Protein AF-A0A0V0QUF0-F1 (afdb_monomer)

Secondary structure (DSSP, 8-state):
--EEEEEETTEEEEEEGGGS-HHHHHHHHHHHHTHHHHHHHHHHHHHHHHHHHHHHSHHHHTS-HHHHHHHHHHHHHHHHHHHHHHHHHHHHHHHHHHTTT-EEBSSTTT---GGGS--EEEGGGTTEEES--TT-SSPPPPSEE---

Radius of gyration: 23.53 Å; Cα contacts (8 Å, |Δi|>4): 176; chains: 1; bounding box: 62×28×58 Å

Structure (mmCIF, N/CA/C/O backbone):
data_AF-A0A0V0QUF0-F1
#
_entry.id   AF-A0A0V0QUF0-F1
#
loop_
_atom_site.group_PDB
_atom_site.id
_atom_site.type_symbol
_atom_site.label_atom_id
_atom_site.label_alt_id
_atom_site.label_comp_id
_atom_site.label_asym_id
_atom_site.label_entity_id
_atom_site.label_seq_id
_atom_site.pdbx_PDB_ins_code
_atom_site.Cartn_x
_atom_site.Cartn_y
_atom_site.Cartn_z
_atom_site.occupancy
_atom_site.B_iso_or_equiv
_atom_site.auth_seq_id
_atom_site.auth_comp_id
_atom_site.auth_asym_id
_atom_site.auth_atom_id
_atom_site.pdbx_PDB_model_num
ATOM 1 N N . MET A 1 1 ? 10.697 2.562 -0.321 1.00 80.19 1 MET A N 1
ATOM 2 C CA . MET A 1 1 ? 10.086 2.209 -1.617 1.00 80.19 1 MET A CA 1
ATOM 3 C C . MET A 1 1 ? 9.048 1.126 -1.376 1.00 80.19 1 MET A C 1
ATOM 5 O O . MET A 1 1 ? 9.147 0.443 -0.358 1.00 80.19 1 MET A O 1
ATOM 9 N N . SER A 1 2 ? 8.021 1.034 -2.216 1.00 88.94 2 SER A N 1
ATOM 10 C CA . SER A 1 2 ?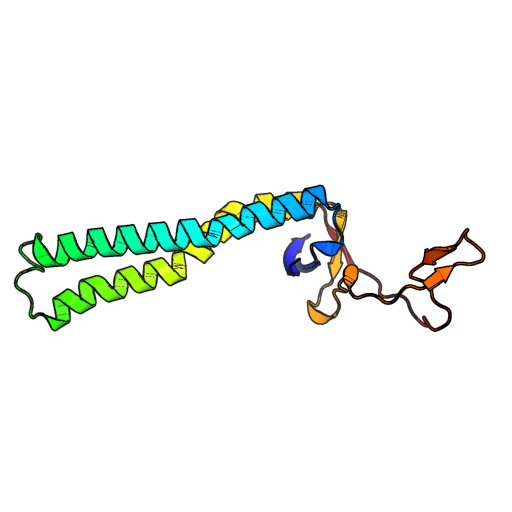 6.906 0.106 -2.005 1.00 88.94 2 SER A CA 1
ATOM 11 C C . SER A 1 2 ? 6.343 -0.441 -3.310 1.00 88.94 2 SER A C 1
ATOM 13 O O . SER A 1 2 ? 6.415 0.204 -4.356 1.00 88.94 2 SER A O 1
ATOM 15 N N . TYR A 1 3 ? 5.742 -1.627 -3.215 1.00 93.88 3 TYR A N 1
ATOM 16 C CA . TYR A 1 3 ? 4.918 -2.210 -4.269 1.00 93.88 3 TYR A CA 1
ATOM 17 C C . TYR A 1 3 ? 3.528 -1.580 -4.264 1.00 93.88 3 TYR A C 1
ATOM 19 O O . TYR A 1 3 ? 2.957 -1.336 -3.198 1.00 93.88 3 TYR A O 1
ATOM 27 N N . HIS A 1 4 ? 2.973 -1.386 -5.453 1.00 94.62 4 HIS A N 1
ATOM 28 C CA . HIS A 1 4 ? 1.647 -0.824 -5.661 1.00 94.62 4 HIS A CA 1
ATOM 29 C C . HIS A 1 4 ? 0.842 -1.736 -6.578 1.00 94.62 4 HIS A C 1
ATOM 31 O O . HIS A 1 4 ? 1.341 -2.178 -7.611 1.00 94.62 4 HIS A O 1
ATOM 37 N N . GLN A 1 5 ? -0.396 -2.011 -6.178 1.00 94.75 5 GLN A N 1
ATOM 38 C CA . GL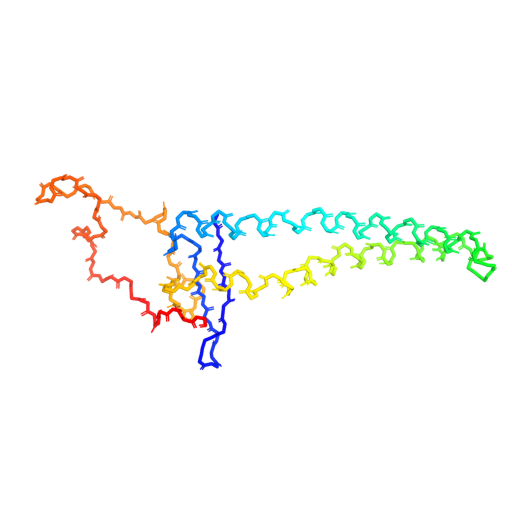N A 1 5 ? -1.388 -2.670 -7.014 1.00 94.75 5 GLN A CA 1
ATOM 39 C C . GLN A 1 5 ? -2.212 -1.583 -7.702 1.00 94.75 5 GLN A C 1
ATOM 41 O O . GLN A 1 5 ? -2.758 -0.715 -7.022 1.00 94.75 5 GLN A O 1
ATOM 46 N N . VAL A 1 6 ? -2.309 -1.631 -9.026 1.00 93.75 6 VAL A N 1
ATOM 47 C CA . VAL A 1 6 ? -3.068 -0.661 -9.823 1.00 93.75 6 VAL A CA 1
ATOM 48 C C . VAL A 1 6 ? -4.030 -1.381 -10.758 1.00 93.75 6 VAL A C 1
ATOM 50 O O . VAL A 1 6 ? -3.774 -2.506 -11.181 1.00 93.75 6 VAL A O 1
ATOM 53 N N . THR A 1 7 ? -5.141 -0.732 -11.096 1.00 92.50 7 THR A N 1
ATOM 54 C CA . THR A 1 7 ? -6.067 -1.231 -12.118 1.00 92.50 7 THR A CA 1
ATOM 55 C C . THR A 1 7 ? -5.863 -0.426 -13.391 1.00 92.50 7 THR A C 1
ATOM 57 O O . THR A 1 7 ? -5.988 0.796 -13.378 1.00 92.50 7 THR A O 1
ATOM 60 N N . PHE A 1 8 ? -5.553 -1.108 -14.488 1.00 91.88 8 PHE A N 1
ATOM 61 C CA . PHE A 1 8 ? -5.316 -0.510 -15.797 1.00 91.88 8 PHE A CA 1
ATOM 62 C C . PHE A 1 8 ? -6.027 -1.341 -16.868 1.00 91.88 8 PHE A C 1
ATOM 64 O O . PHE A 1 8 ? -5.913 -2.566 -16.884 1.00 91.88 8 PHE A O 1
ATOM 71 N N . ASN A 1 9 ? -6.806 -0.694 -17.739 1.00 90.69 9 ASN A N 1
ATOM 72 C CA . ASN A 1 9 ? -7.604 -1.357 -18.783 1.00 90.69 9 ASN A CA 1
ATOM 73 C C . ASN A 1 9 ? -8.457 -2.540 -18.273 1.00 90.69 9 ASN A C 1
ATOM 75 O O . ASN A 1 9 ? -8.536 -3.587 -18.910 1.00 90.69 9 ASN A O 1
ATOM 79 N N . GLY A 1 10 ? -9.069 -2.395 -17.093 1.00 90.75 10 GLY A N 1
ATOM 80 C CA . GLY A 1 10 ? -9.930 -3.426 -16.496 1.00 90.75 10 GLY A CA 1
ATOM 81 C C . GLY A 1 10 ? -9.195 -4.636 -15.906 1.00 90.75 10 GLY A C 1
ATOM 82 O O . GLY A 1 10 ? -9.849 -5.546 -15.403 1.00 90.75 10 GLY A O 1
ATOM 83 N N . LYS A 1 11 ? -7.857 -4.648 -15.920 1.00 93.69 11 LYS A N 1
ATOM 84 C CA . LYS A 1 11 ? -7.023 -5.672 -15.281 1.00 93.69 11 LYS A CA 1
ATOM 85 C C . LYS A 1 11 ? -6.231 -5.089 -14.115 1.00 93.69 11 LYS A C 1
ATOM 87 O O . LYS A 1 11 ? -5.914 -3.901 -14.091 1.00 93.69 11 LYS A O 1
ATOM 92 N N . THR A 1 12 ? -5.895 -5.937 -13.153 1.00 94.94 12 THR A N 1
ATOM 93 C CA . THR A 1 12 ? -5.015 -5.583 -12.039 1.00 94.94 12 THR A CA 1
ATOM 94 C C . THR A 1 12 ? -3.566 -5.879 -12.401 1.00 94.94 12 THR A C 1
ATOM 96 O O . THR A 1 12 ? -3.255 -6.982 -12.835 1.00 94.94 12 THR A O 1
ATOM 99 N N . TYR A 1 13 ? -2.694 -4.906 -12.164 1.00 96.56 13 TYR A N 1
ATOM 100 C CA . TYR A 1 13 ? -1.253 -5.004 -12.346 1.00 96.56 13 TYR A CA 1
ATOM 101 C C . TYR A 1 13 ? -0.518 -4.571 -11.079 1.00 96.56 13 TYR A C 1
ATOM 103 O O . TYR A 1 13 ? -1.085 -3.964 -10.166 1.00 96.56 13 TYR A O 1
ATOM 111 N N . TRP A 1 14 ? 0.777 -4.849 -11.059 1.00 96.88 14 TRP A N 1
ATOM 112 C CA . TRP A 1 14 ? 1.703 -4.482 -10.009 1.00 96.88 14 TRP A CA 1
ATOM 113 C C . TRP A 1 14 ? 2.833 -3.626 -10.562 1.00 96.88 14 TRP A C 1
ATOM 115 O O . TRP A 1 14 ? 3.313 -3.836 -11.674 1.00 96.88 14 TRP A O 1
ATOM 125 N N . THR A 1 15 ? 3.282 -2.670 -9.758 1.00 96.69 15 THR A N 1
ATOM 126 C CA . THR A 1 15 ? 4.465 -1.854 -10.035 1.00 96.69 15 THR A CA 1
ATOM 127 C C . THR A 1 15 ? 5.223 -1.552 -8.745 1.00 96.69 15 THR A C 1
ATOM 129 O O . THR A 1 15 ? 4.744 -1.845 -7.644 1.00 96.69 15 THR A O 1
ATOM 132 N N . HIS A 1 16 ? 6.413 -0.972 -8.865 1.00 96.06 16 HIS A N 1
ATOM 133 C CA . HIS A 1 16 ? 7.234 -0.563 -7.733 1.00 96.06 16 HIS A CA 1
ATOM 134 C C . HIS A 1 16 ? 7.587 0.920 -7.831 1.00 96.06 16 HIS A C 1
ATOM 136 O O . HIS A 1 16 ? 7.919 1.427 -8.902 1.00 96.06 16 HIS A O 1
ATOM 142 N N . SER A 1 17 ? 7.569 1.622 -6.694 1.00 94.88 17 SER A N 1
ATOM 143 C CA . SER A 1 17 ? 7.854 3.061 -6.657 1.00 94.88 17 SER A CA 1
ATOM 144 C C . SER A 1 17 ? 9.257 3.411 -7.170 1.00 94.88 17 SER A C 1
ATOM 146 O O . SER A 1 17 ? 9.503 4.556 -7.517 1.00 94.88 17 SER A O 1
ATOM 148 N N . SER A 1 18 ? 10.194 2.458 -7.229 1.00 94.31 18 SER A N 1
ATOM 149 C CA . SER A 1 18 ? 11.550 2.710 -7.741 1.00 94.31 18 SER A CA 1
ATOM 150 C C . SER A 1 18 ? 11.593 3.116 -9.218 1.00 94.31 18 SER A C 1
ATOM 152 O O . SER A 1 18 ? 12.604 3.648 -9.660 1.00 94.31 18 SER A O 1
ATOM 154 N N . PHE A 1 19 ? 10.535 2.849 -9.992 1.00 94.44 19 PHE A N 1
ATOM 155 C CA . PHE A 1 19 ? 10.499 3.161 -11.424 1.00 94.44 19 PHE A CA 1
ATOM 156 C C . PHE A 1 19 ? 10.053 4.586 -11.756 1.00 94.44 19 PHE A C 1
ATOM 158 O O . PHE A 1 19 ? 10.058 4.966 -12.924 1.00 94.44 19 PHE A O 1
ATOM 165 N N . VAL A 1 20 ? 9.675 5.383 -10.757 1.00 94.69 20 VAL A N 1
ATOM 166 C CA . VAL A 1 20 ? 9.355 6.801 -10.954 1.00 94.69 20 VAL A CA 1
ATOM 167 C C . VAL A 1 20 ? 10.462 7.691 -10.407 1.00 94.69 20 VAL A C 1
ATOM 169 O O . VAL A 1 20 ? 11.266 7.265 -9.580 1.00 94.69 20 VAL A O 1
ATOM 172 N N . ALA A 1 21 ? 10.517 8.941 -10.865 1.00 94.06 21 ALA A N 1
ATOM 173 C CA . ALA A 1 21 ? 11.519 9.906 -10.418 1.00 94.06 21 ALA A CA 1
ATOM 174 C C . ALA A 1 21 ? 11.483 10.122 -8.891 1.00 94.06 21 ALA A C 1
ATOM 176 O O . ALA A 1 21 ? 10.423 10.047 -8.267 1.00 94.06 21 ALA A O 1
ATOM 177 N N . ASN A 1 22 ? 12.633 10.456 -8.297 1.00 92.81 22 ASN A N 1
ATOM 178 C CA . ASN A 1 22 ? 12.793 10.624 -6.844 1.00 92.81 22 ASN A CA 1
ATOM 179 C C . ASN A 1 22 ? 11.793 11.616 -6.217 1.00 92.81 22 ASN A C 1
ATOM 181 O O . ASN A 1 22 ? 11.362 11.427 -5.078 1.00 92.81 22 ASN A O 1
ATOM 185 N N . GLU A 1 23 ? 11.386 12.649 -6.955 1.00 93.69 23 GLU A N 1
ATOM 186 C CA . GLU A 1 23 ? 10.369 13.615 -6.521 1.00 93.69 23 GLU A CA 1
ATOM 187 C C . GLU A 1 23 ? 9.002 12.942 -6.321 1.00 93.69 23 GLU A C 1
ATOM 189 O O . GLU A 1 23 ? 8.414 13.031 -5.240 1.00 93.69 23 GLU A O 1
ATOM 194 N N . LYS A 1 24 ? 8.548 12.168 -7.317 1.00 94.94 24 LYS A N 1
ATOM 195 C CA . LYS A 1 24 ? 7.311 11.375 -7.252 1.00 94.94 24 LYS A CA 1
ATOM 196 C C . LYS A 1 24 ? 7.389 10.315 -6.148 1.00 94.94 24 LYS A C 1
ATOM 198 O O . LYS A 1 24 ? 6.435 10.124 -5.397 1.00 94.94 24 LYS A O 1
ATOM 203 N N . GLN A 1 25 ? 8.551 9.677 -5.973 1.00 93.44 25 GLN A N 1
ATOM 204 C CA . GLN A 1 25 ? 8.774 8.741 -4.863 1.00 93.44 25 GLN A CA 1
ATOM 205 C C . GLN A 1 25 ? 8.624 9.417 -3.499 1.00 93.44 25 GLN A C 1
ATOM 207 O O . GLN A 1 25 ? 8.031 8.846 -2.583 1.00 93.44 25 GLN A O 1
ATOM 212 N N . THR A 1 26 ? 9.157 10.630 -3.355 1.00 94.00 26 THR A N 1
ATOM 213 C CA . THR A 1 26 ? 9.063 11.405 -2.116 1.00 94.00 26 THR A CA 1
ATOM 214 C C . THR A 1 26 ? 7.613 11.780 -1.825 1.00 94.00 26 THR A C 1
ATOM 216 O O . THR A 1 26 ? 7.171 11.627 -0.687 1.00 94.00 26 THR A O 1
ATOM 219 N N . ALA A 1 27 ? 6.848 12.177 -2.846 1.00 94.38 27 ALA A N 1
ATOM 220 C CA . ALA A 1 27 ? 5.418 12.453 -2.722 1.00 94.38 27 ALA A CA 1
ATOM 221 C C . ALA A 1 27 ? 4.627 11.213 -2.260 1.00 94.38 27 ALA A C 1
ATOM 223 O O . ALA A 1 27 ? 3.889 11.283 -1.276 1.00 94.38 27 ALA A O 1
ATOM 224 N N . ILE A 1 28 ? 4.855 10.046 -2.880 1.00 94.12 28 ILE A N 1
ATOM 225 C CA . ILE A 1 28 ? 4.237 8.774 -2.459 1.00 94.12 28 ILE A CA 1
ATOM 226 C C . ILE A 1 28 ? 4.575 8.463 -0.993 1.00 94.12 28 ILE A C 1
ATOM 228 O O . ILE A 1 28 ? 3.696 8.113 -0.203 1.00 94.12 28 ILE A O 1
ATOM 232 N N . GLN A 1 29 ? 5.840 8.627 -0.595 1.00 93.88 29 GLN A N 1
ATOM 233 C CA . GLN A 1 29 ? 6.263 8.390 0.786 1.00 93.88 29 GLN A CA 1
ATOM 234 C C . GLN A 1 29 ? 5.619 9.365 1.778 1.00 93.88 29 GLN A C 1
ATOM 236 O O . GLN A 1 29 ? 5.309 8.970 2.902 1.00 93.88 29 GLN A O 1
ATOM 241 N N . GLN A 1 30 ? 5.424 10.631 1.402 1.00 93.88 30 GLN A N 1
ATOM 242 C CA . GLN A 1 30 ? 4.746 11.620 2.244 1.00 93.88 30 GLN A CA 1
ATOM 243 C C . GLN A 1 30 ? 3.279 11.246 2.475 1.00 93.88 30 GLN A C 1
ATOM 245 O O . GLN A 1 30 ? 2.836 11.250 3.624 1.00 93.88 30 GLN A O 1
ATOM 250 N N . LEU A 1 31 ? 2.565 10.831 1.425 1.00 93.88 31 LEU A N 1
ATOM 251 C CA . LEU A 1 31 ? 1.189 10.339 1.535 1.00 93.88 31 LEU A CA 1
ATOM 252 C C . LEU A 1 31 ? 1.112 9.123 2.471 1.00 93.88 31 LEU A C 1
ATOM 254 O O . LEU A 1 31 ? 0.328 9.098 3.416 1.00 93.88 31 LEU A O 1
ATOM 258 N N . GLN A 1 32 ? 2.004 8.144 2.301 1.00 92.44 32 GLN A N 1
ATOM 259 C CA . GLN A 1 32 ? 2.047 6.952 3.157 1.00 92.44 32 GLN A CA 1
ATOM 260 C C . GLN A 1 32 ? 2.398 7.263 4.622 1.00 92.44 32 GLN A C 1
ATOM 262 O O . GLN A 1 32 ? 1.902 6.602 5.539 1.00 92.44 32 GLN A O 1
ATOM 267 N N . LYS A 1 33 ? 3.226 8.284 4.884 1.00 94.12 33 LYS A N 1
ATOM 268 C CA . LYS A 1 33 ? 3.540 8.728 6.254 1.00 94.12 33 LYS A CA 1
ATOM 269 C C . LYS A 1 33 ? 2.311 9.278 6.985 1.00 94.12 33 LYS A C 1
ATOM 271 O O . LYS A 1 33 ? 2.280 9.195 8.213 1.00 94.12 33 LYS A O 1
ATOM 276 N N . GLY A 1 34 ? 1.294 9.761 6.265 1.00 92.19 34 GLY A N 1
ATOM 277 C CA . GLY A 1 34 ? 0.029 10.246 6.827 1.00 92.19 34 GLY A CA 1
ATOM 278 C C . GLY A 1 34 ? -0.854 9.161 7.461 1.00 92.19 34 GLY A C 1
ATOM 279 O O . GLY A 1 34 ? -1.691 9.471 8.308 1.00 92.19 34 GLY A O 1
ATOM 280 N N . VAL A 1 35 ? -0.612 7.879 7.162 1.00 93.25 35 VAL A N 1
ATOM 281 C CA . VAL A 1 35 ? -1.391 6.754 7.711 1.00 93.25 35 VAL A CA 1
ATOM 282 C C . VAL A 1 35 ? -1.311 6.694 9.240 1.00 93.25 35 VAL A C 1
ATOM 284 O O . VAL A 1 35 ? -2.330 6.594 9.920 1.00 93.25 35 VAL A O 1
ATOM 287 N N . LYS A 1 36 ? -0.097 6.765 9.803 1.00 94.56 36 LYS A N 1
ATOM 288 C CA . LYS A 1 36 ? 0.133 6.648 11.255 1.00 94.56 36 LYS A CA 1
ATOM 289 C C . LYS A 1 36 ? -0.538 7.757 12.079 1.00 94.56 36 LYS A C 1
ATOM 291 O O . LYS A 1 36 ? -1.209 7.413 13.053 1.00 94.56 36 LYS A O 1
ATOM 296 N N . PRO A 1 37 ? -0.378 9.058 11.762 1.00 95.94 37 PRO A N 1
ATOM 297 C CA . PRO A 1 37 ? -1.034 10.110 12.531 1.00 95.94 37 PRO A CA 1
ATOM 298 C C . PRO A 1 37 ? -2.560 10.022 12.435 1.00 95.94 37 PRO A C 1
ATOM 300 O O . PRO A 1 37 ? -3.219 10.165 13.462 1.00 95.94 37 PRO A O 1
ATOM 303 N N . VAL A 1 38 ? -3.125 9.698 11.265 1.00 94.50 38 VAL A N 1
ATOM 304 C CA . VAL A 1 38 ? -4.577 9.492 11.114 1.00 94.50 38 VAL A CA 1
ATOM 305 C C . VAL A 1 38 ? -5.053 8.301 11.942 1.00 94.50 38 VAL A C 1
ATOM 307 O O . VAL A 1 38 ? -6.027 8.425 12.683 1.00 94.50 38 VAL A O 1
ATOM 310 N N . GLN A 1 39 ? -4.340 7.173 11.895 1.00 96.31 39 GLN A N 1
ATOM 311 C CA . GLN A 1 39 ? -4.665 5.991 12.692 1.00 96.31 39 GLN A CA 1
ATOM 312 C C . GLN A 1 39 ? -4.638 6.289 14.194 1.00 96.31 39 GLN A C 1
ATOM 314 O O . GLN A 1 39 ? -5.573 5.941 14.920 1.00 96.31 39 GLN A O 1
ATOM 319 N N . ASN A 1 40 ? -3.581 6.946 14.672 1.00 96.19 40 ASN A N 1
ATOM 320 C CA . ASN A 1 40 ? -3.437 7.302 16.080 1.00 96.19 40 ASN A CA 1
ATOM 321 C C . ASN A 1 40 ? -4.503 8.316 16.515 1.00 96.19 40 ASN A C 1
ATOM 323 O O . ASN A 1 40 ? -5.112 8.133 17.567 1.00 96.19 40 ASN A O 1
ATOM 327 N N . GLY A 1 41 ? -4.776 9.335 15.695 1.00 97.19 41 GLY A N 1
ATOM 328 C CA . GLY A 1 41 ? -5.812 10.333 15.956 1.00 97.19 41 GLY A CA 1
ATOM 329 C C . GLY A 1 41 ? -7.211 9.717 16.014 1.00 97.19 41 GLY A C 1
ATOM 330 O O . GLY A 1 41 ? -7.930 9.921 16.990 1.00 97.19 41 GLY A O 1
ATOM 331 N N . ALA A 1 42 ? -7.579 8.892 15.029 1.00 96.50 42 ALA A N 1
ATOM 332 C CA . ALA A 1 42 ? -8.857 8.179 15.008 1.00 96.50 42 ALA A CA 1
ATOM 333 C C . ALA A 1 42 ? -9.014 7.236 16.213 1.00 96.50 42 ALA A C 1
ATOM 335 O O . ALA A 1 42 ? -10.070 7.209 16.849 1.00 96.50 42 ALA A O 1
ATOM 336 N N . THR A 1 43 ? -7.951 6.502 16.565 1.00 97.25 43 THR A N 1
ATOM 337 C CA . THR A 1 43 ? -7.933 5.623 17.745 1.00 97.25 43 THR A CA 1
ATOM 338 C C . THR A 1 43 ? -8.148 6.427 19.030 1.00 97.25 43 THR A C 1
ATOM 340 O O . THR A 1 43 ? -9.001 6.065 19.837 1.00 97.25 43 THR A O 1
ATOM 343 N N . ALA A 1 44 ? -7.426 7.538 19.213 1.00 97.81 44 ALA A N 1
ATOM 344 C CA . ALA A 1 44 ? -7.537 8.379 20.403 1.00 97.81 44 ALA A CA 1
ATOM 345 C C . ALA A 1 44 ? -8.925 9.024 20.530 1.00 97.81 44 ALA A C 1
ATOM 347 O O . ALA A 1 44 ? -9.531 8.967 21.598 1.00 97.81 44 ALA A O 1
ATOM 348 N N . MET A 1 45 ? -9.467 9.576 19.439 1.00 97.69 45 MET A N 1
ATOM 349 C CA . MET A 1 45 ? -10.813 10.159 19.436 1.00 97.69 45 MET A CA 1
ATOM 350 C C . MET A 1 45 ? -11.883 9.117 19.764 1.00 97.69 45 MET A C 1
ATOM 352 O O . MET A 1 45 ? -12.775 9.384 20.567 1.00 97.69 45 MET A O 1
ATOM 356 N N . THR A 1 46 ? -11.774 7.914 19.196 1.00 97.31 46 THR A N 1
ATOM 357 C CA . THR A 1 46 ? -12.724 6.826 19.461 1.00 97.31 46 THR A CA 1
ATOM 358 C C . THR A 1 46 ? -12.630 6.344 20.903 1.00 97.31 46 THR A C 1
ATOM 360 O O . THR A 1 46 ? -13.657 6.117 21.540 1.00 97.31 46 THR A O 1
ATOM 363 N N . LEU A 1 47 ? -11.419 6.247 21.455 1.00 97.75 47 LEU A N 1
ATOM 364 C CA . LEU A 1 47 ? -11.210 5.911 22.860 1.00 97.75 47 LEU A CA 1
ATOM 365 C C . LEU A 1 47 ? -11.853 6.954 23.785 1.00 97.75 47 LEU A C 1
ATOM 367 O O . LEU A 1 47 ? -12.619 6.598 24.675 1.00 97.75 47 LEU A O 1
ATOM 371 N N . ILE A 1 48 ? -11.596 8.243 23.552 1.00 97.38 48 ILE A N 1
ATOM 372 C CA . ILE A 1 48 ? -12.168 9.337 24.353 1.00 97.38 48 ILE A CA 1
ATOM 373 C C . ILE A 1 48 ? -13.698 9.346 24.243 1.00 97.38 48 ILE A C 1
ATOM 375 O O . ILE A 1 48 ? -14.393 9.396 25.260 1.00 97.38 48 ILE A O 1
ATOM 379 N N . GLY A 1 49 ? -14.233 9.256 23.024 1.00 97.38 49 GLY A N 1
ATOM 380 C CA . GLY A 1 49 ? -15.673 9.253 22.778 1.00 97.38 49 GLY A CA 1
ATOM 381 C C . GLY A 1 49 ? -16.370 8.046 23.404 1.00 97.38 49 GLY A C 1
ATOM 382 O O . GLY A 1 49 ? -17.396 8.191 24.066 1.00 97.38 49 GLY A O 1
ATOM 383 N N . SER A 1 50 ? -15.789 6.854 23.270 1.00 96.31 50 SER A N 1
ATOM 384 C CA . SER A 1 50 ? -16.349 5.637 23.860 1.00 96.31 50 SER A CA 1
ATOM 385 C C . SER A 1 50 ? -16.260 5.631 25.388 1.00 96.31 50 SER A C 1
ATOM 387 O O . SER A 1 50 ? -17.217 5.219 26.042 1.00 96.31 50 SER A O 1
ATOM 389 N N . LEU A 1 51 ? -15.189 6.172 25.981 1.00 96.31 51 LEU A N 1
ATOM 390 C CA . LEU A 1 51 ? -15.107 6.397 27.428 1.00 96.31 51 LEU A CA 1
ATOM 391 C C . LEU A 1 51 ? -16.182 7.375 27.903 1.00 96.31 51 LEU A C 1
ATOM 393 O O . LEU A 1 51 ? -16.820 7.126 28.927 1.00 96.31 51 LEU A O 1
ATOM 397 N N . PHE A 1 52 ? -16.420 8.463 27.169 1.00 95.38 52 PHE A N 1
ATOM 398 C CA . PHE A 1 52 ? -17.504 9.389 27.483 1.00 95.38 52 PHE A CA 1
ATOM 399 C C . PHE A 1 52 ? -18.855 8.666 27.463 1.00 95.38 52 PHE A C 1
ATOM 401 O O . PHE A 1 52 ? -19.595 8.736 28.443 1.00 95.38 52 PHE A O 1
ATOM 408 N N . VAL A 1 53 ? -19.146 7.893 26.412 1.00 94.94 53 VAL A N 1
ATOM 409 C CA . VAL A 1 53 ? -20.390 7.114 26.296 1.00 94.94 53 VAL A CA 1
ATOM 410 C C . VAL A 1 53 ? -20.534 6.113 27.442 1.00 94.94 53 VAL A C 1
ATOM 412 O O . VAL A 1 53 ? -21.554 6.112 28.131 1.00 94.94 53 VAL A O 1
ATOM 415 N N . ALA A 1 54 ? -19.497 5.322 27.719 1.00 93.31 54 ALA A N 1
ATOM 416 C CA . ALA A 1 54 ? -19.512 4.290 28.752 1.00 93.31 54 ALA A CA 1
ATOM 417 C C . ALA A 1 54 ? -19.677 4.834 30.183 1.00 93.31 54 ALA A C 1
ATOM 419 O O . ALA A 1 54 ? -19.985 4.065 31.096 1.00 93.31 54 ALA A O 1
ATOM 420 N N . ASN A 1 55 ? -19.461 6.136 30.402 1.00 92.50 55 ASN A N 1
ATOM 421 C CA . ASN A 1 55 ? -19.565 6.775 31.715 1.00 92.50 55 ASN A CA 1
ATOM 422 C C . ASN A 1 55 ? -20.739 7.757 31.841 1.00 92.50 55 ASN A C 1
ATOM 424 O O . ASN A 1 55 ? -21.300 7.886 32.927 1.00 92.50 55 ASN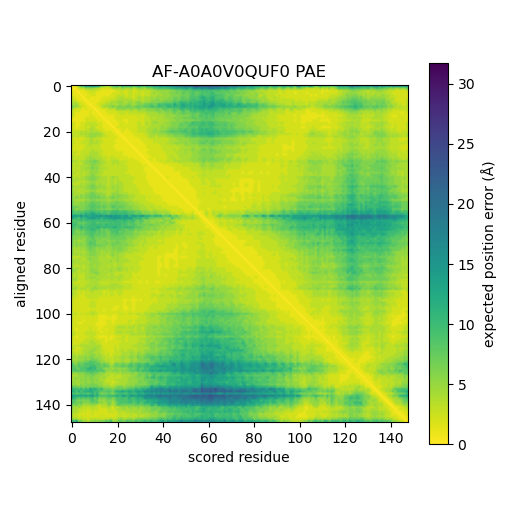 A O 1
ATOM 428 N N . LYS A 1 56 ? -21.106 8.467 30.770 1.00 92.88 56 LYS A N 1
ATOM 429 C CA . LYS A 1 56 ? -22.074 9.577 30.809 1.00 92.88 56 LYS A CA 1
ATOM 430 C C . LYS A 1 56 ? -23.435 9.226 30.219 1.00 92.88 56 LYS A C 1
ATOM 432 O O . LYS A 1 56 ? -24.423 9.844 30.602 1.00 92.88 56 LYS A O 1
ATOM 437 N N . VAL A 1 57 ? -23.522 8.234 29.332 1.00 91.25 57 VAL A N 1
ATOM 438 C CA . VAL A 1 57 ? -24.810 7.809 28.767 1.00 91.25 57 VAL A CA 1
ATOM 439 C C . VAL A 1 57 ? -25.497 6.879 29.757 1.00 91.25 57 VAL A C 1
ATOM 441 O O . VAL A 1 57 ? -25.011 5.782 30.020 1.00 91.25 57 VAL A O 1
ATOM 444 N N . GLY A 1 58 ? -26.643 7.314 30.292 1.00 87.06 58 GLY A N 1
ATOM 445 C CA . GLY A 1 58 ? -27.334 6.645 31.401 1.00 87.06 58 GLY A CA 1
ATOM 446 C C . GLY A 1 58 ? -27.694 5.175 31.162 1.00 87.06 58 GLY A C 1
ATOM 447 O O . GLY A 1 58 ? -27.791 4.414 32.119 1.00 87.06 58 GLY A O 1
ATOM 448 N N . LEU A 1 59 ? -27.859 4.758 29.905 1.00 90.94 59 LEU A N 1
ATOM 449 C CA . LEU A 1 59 ? -28.122 3.362 29.548 1.00 90.94 59 LEU A CA 1
ATOM 450 C C . LEU A 1 59 ? -26.860 2.489 29.639 1.00 90.94 59 LEU A C 1
ATOM 452 O O . LEU A 1 59 ? -26.923 1.367 30.129 1.00 90.94 59 LEU A O 1
ATOM 456 N N . VAL A 1 60 ? -25.708 3.013 29.212 1.00 89.25 60 VAL A N 1
ATOM 457 C CA . VAL A 1 60 ? -24.438 2.267 29.158 1.00 89.25 60 VAL A CA 1
ATOM 458 C C . VAL A 1 60 ? -23.708 2.319 30.501 1.00 89.25 60 VAL A C 1
ATOM 460 O O . VAL A 1 60 ? -23.119 1.326 30.923 1.00 89.25 60 VAL A O 1
ATOM 463 N N . SER A 1 61 ? -23.779 3.444 31.217 1.00 92.62 61 SER A N 1
ATOM 464 C CA . SER A 1 61 ? -23.094 3.629 32.503 1.00 92.62 61 SER A CA 1
ATOM 465 C C . SER A 1 61 ? -23.607 2.711 33.616 1.00 92.62 61 SER A C 1
ATOM 467 O O . SER A 1 61 ? -22.867 2.424 34.557 1.00 92.62 61 SER A O 1
ATOM 469 N N . ARG A 1 62 ? -24.845 2.213 33.489 1.00 94.69 62 ARG A N 1
ATOM 470 C CA . ARG A 1 62 ? -25.481 1.262 34.417 1.00 94.69 62 ARG A CA 1
ATOM 471 C C . ARG A 1 62 ? -25.130 -0.201 34.141 1.00 94.69 62 ARG A C 1
ATOM 473 O O . ARG A 1 62 ? -25.486 -1.063 34.938 1.00 94.69 62 ARG A O 1
ATOM 480 N N . LEU A 1 63 ? -24.462 -0.498 33.025 1.00 94.00 63 LEU A N 1
ATOM 481 C CA . LEU A 1 63 ? -24.068 -1.865 32.692 1.00 94.00 63 LEU A CA 1
ATOM 482 C C . LEU A 1 63 ? -22.898 -2.339 33.576 1.00 94.00 63 LEU A C 1
ATOM 484 O O . LEU A 1 63 ? -22.099 -1.518 34.041 1.00 94.00 63 LEU A O 1
ATOM 488 N N . PRO A 1 64 ? -22.733 -3.663 33.767 1.00 96.00 64 PRO A N 1
ATOM 489 C CA . PRO A 1 64 ? -21.562 -4.218 34.438 1.00 96.00 64 PRO A CA 1
ATOM 490 C C . PRO A 1 64 ? -20.256 -3.773 33.771 1.00 96.00 64 PRO A C 1
ATOM 492 O O . PRO A 1 64 ? -20.207 -3.563 32.556 1.00 96.00 64 PRO A O 1
ATOM 495 N N . LEU A 1 65 ? -19.174 -3.703 34.554 1.00 92.69 65 LEU A N 1
ATOM 496 C CA . LEU A 1 65 ? -17.872 -3.203 34.096 1.00 92.69 65 LEU A CA 1
AT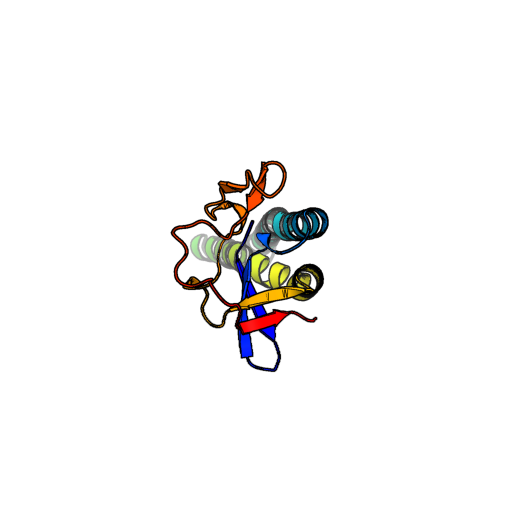OM 497 C C . LEU A 1 65 ? -17.391 -3.883 32.805 1.00 92.69 65 LEU A C 1
ATOM 499 O O . LEU A 1 65 ? -16.922 -3.202 31.903 1.00 92.69 65 LEU A O 1
ATOM 503 N N . VAL A 1 66 ? -17.582 -5.200 32.677 1.00 95.50 66 VAL A N 1
ATOM 504 C CA . VAL A 1 66 ? -17.190 -5.975 31.486 1.00 95.50 66 VAL A CA 1
ATOM 505 C C . VAL A 1 66 ? -17.836 -5.432 30.204 1.00 95.50 66 VAL A C 1
ATOM 507 O O . VAL A 1 66 ? -17.153 -5.253 29.199 1.00 95.50 66 VAL A O 1
ATOM 510 N N . HIS A 1 67 ? -19.129 -5.098 30.243 1.00 94.62 67 HIS A N 1
ATOM 511 C CA . HIS A 1 67 ? -19.856 -4.573 29.083 1.00 94.62 67 HIS A CA 1
ATOM 512 C C . HIS A 1 67 ? -19.422 -3.145 28.743 1.00 94.62 67 HIS A C 1
ATOM 514 O O . HIS A 1 67 ? -19.285 -2.798 27.573 1.00 94.62 67 HIS A O 1
ATOM 520 N N . ARG A 1 68 ? -19.149 -2.324 29.762 1.00 93.06 68 ARG A N 1
ATOM 521 C CA . ARG A 1 68 ? -18.629 -0.960 29.583 1.00 93.06 68 ARG A CA 1
ATOM 522 C C . ARG A 1 68 ? -17.229 -0.974 28.977 1.00 93.06 68 ARG A C 1
ATOM 524 O O . ARG A 1 68 ? -16.959 -0.211 28.058 1.00 93.06 68 ARG A O 1
ATOM 531 N N . THR A 1 69 ? -16.367 -1.881 29.431 1.00 94.50 69 THR A N 1
ATOM 532 C CA . THR A 1 69 ? -15.038 -2.090 28.848 1.00 94.50 69 THR A CA 1
ATOM 533 C C . THR A 1 69 ? -15.142 -2.569 27.402 1.00 94.50 69 THR A C 1
ATOM 535 O O . THR A 1 69 ? -14.445 -2.038 26.540 1.0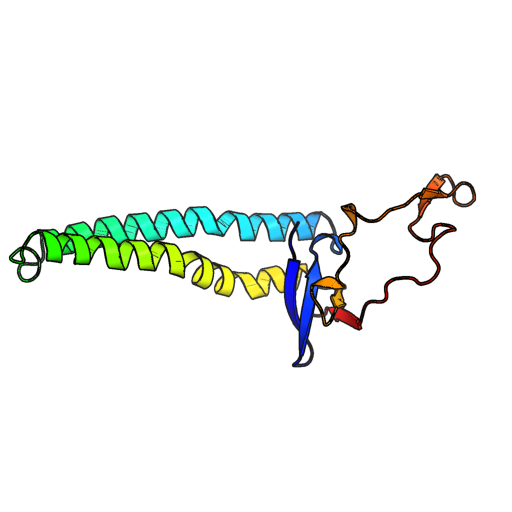0 94.50 69 THR A O 1
ATOM 538 N N . ALA A 1 70 ? -16.045 -3.506 27.095 1.00 95.06 70 ALA A N 1
ATOM 539 C CA . ALA A 1 70 ? -16.286 -3.943 25.719 1.00 95.06 70 ALA A CA 1
ATOM 540 C C . ALA A 1 70 ? -16.762 -2.785 24.821 1.00 95.06 70 ALA A C 1
ATOM 542 O O . ALA A 1 70 ? -16.245 -2.617 23.716 1.00 95.06 70 ALA A O 1
ATOM 543 N N . ALA A 1 71 ? -17.664 -1.936 25.325 1.00 93.75 71 ALA A N 1
ATOM 544 C CA . ALA A 1 71 ? -18.146 -0.742 24.628 1.00 93.75 71 ALA A CA 1
ATOM 545 C C . ALA A 1 71 ? -17.044 0.296 24.339 1.00 93.75 71 ALA A C 1
ATOM 547 O O . ALA A 1 71 ? -17.233 1.150 23.479 1.00 93.75 71 ALA A O 1
ATOM 548 N N . VAL A 1 72 ? -15.896 0.219 25.020 1.00 96.00 72 VAL A N 1
ATOM 549 C CA . VAL A 1 72 ? -14.718 1.065 24.775 1.00 96.00 72 VAL A CA 1
ATOM 550 C C . VAL A 1 72 ? -13.713 0.373 23.858 1.00 96.00 72 VAL A C 1
ATOM 552 O O . VAL A 1 72 ? -13.278 0.942 22.854 1.00 96.00 72 VAL A O 1
ATOM 555 N N . LEU A 1 73 ? -13.342 -0.869 24.174 1.00 96.69 73 LEU A N 1
ATOM 556 C CA . LEU A 1 73 ? -12.279 -1.585 23.472 1.00 96.69 73 LEU A CA 1
ATOM 557 C C . LEU A 1 73 ? -12.659 -1.934 22.036 1.00 96.69 73 LEU A C 1
ATOM 559 O O . LEU A 1 73 ? -11.854 -1.713 21.134 1.00 96.69 73 LEU A O 1
ATOM 563 N N . VAL A 1 74 ? -13.872 -2.444 21.810 1.00 97.00 74 VAL A N 1
ATOM 564 C CA . VAL A 1 74 ? -14.318 -2.868 20.475 1.00 97.00 74 VAL A CA 1
ATOM 565 C C . VAL A 1 74 ? -14.252 -1.719 19.464 1.00 97.00 74 VAL A C 1
ATOM 567 O O . VAL A 1 74 ? -13.542 -1.870 18.468 1.00 97.00 74 VAL A O 1
ATOM 570 N N . PRO A 1 75 ? -14.896 -0.555 19.685 1.00 96.81 75 PRO A N 1
ATOM 571 C CA . PRO A 1 75 ? -14.817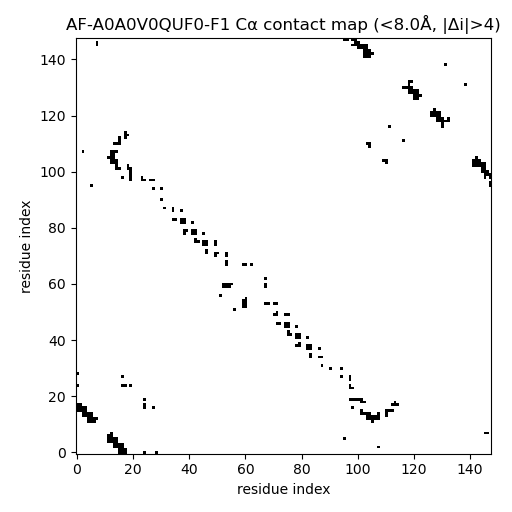 0.535 18.717 1.00 96.81 75 PRO A CA 1
ATOM 572 C C . PRO A 1 75 ? -13.397 1.092 18.586 1.00 96.81 75 PRO A C 1
ATOM 574 O O . PRO A 1 75 ? -12.985 1.426 17.480 1.00 96.81 75 PRO A O 1
ATOM 577 N N . THR A 1 76 ? -12.612 1.135 19.668 1.00 96.75 76 THR A N 1
ATOM 578 C CA . THR A 1 76 ? -11.218 1.608 19.614 1.00 96.75 76 THR A CA 1
ATOM 579 C C . THR A 1 76 ? -10.347 0.714 18.726 1.00 96.75 76 THR A C 1
ATOM 581 O O . THR A 1 76 ? -9.582 1.213 17.899 1.00 96.75 76 THR A O 1
ATOM 584 N N . LEU A 1 77 ? -10.483 -0.610 18.850 1.00 97.00 77 LEU A N 1
ATOM 585 C CA . LEU A 1 77 ? -9.781 -1.567 17.995 1.00 97.00 77 LEU A CA 1
ATOM 586 C C . LEU A 1 77 ? -10.261 -1.469 16.545 1.00 97.00 77 LEU A C 1
ATOM 588 O O . LEU A 1 77 ? -9.429 -1.401 15.642 1.00 97.00 77 LEU A O 1
ATOM 592 N N . LEU A 1 78 ? -11.575 -1.388 16.313 1.00 97.19 78 LEU A N 1
ATOM 593 C CA . LEU A 1 78 ? -12.125 -1.196 14.968 1.00 97.19 78 LEU A CA 1
ATOM 594 C C . LEU A 1 78 ? -11.579 0.080 14.319 1.00 97.19 78 LEU A C 1
ATOM 596 O O . LEU A 1 78 ? -11.103 0.030 13.189 1.00 97.19 78 LEU A O 1
ATOM 600 N N . ALA A 1 79 ? -11.556 1.201 15.041 1.00 96.50 79 ALA A N 1
ATOM 601 C CA . ALA A 1 79 ? -10.984 2.448 14.546 1.00 96.50 79 ALA A CA 1
ATOM 602 C C . ALA A 1 79 ? -9.504 2.284 14.180 1.00 96.50 79 ALA A C 1
ATOM 604 O O . ALA A 1 79 ? -9.083 2.728 13.110 1.00 96.50 79 ALA A O 1
ATOM 605 N N . ARG A 1 80 ? -8.718 1.592 15.013 1.00 95.56 80 ARG A N 1
ATOM 606 C CA . ARG A 1 80 ? -7.302 1.321 14.738 1.00 95.56 80 ARG A CA 1
ATOM 607 C C . ARG A 1 80 ? -7.095 0.495 13.467 1.00 95.56 80 ARG A C 1
ATOM 609 O O . ARG A 1 80 ? -6.159 0.784 12.727 1.00 95.56 80 ARG A O 1
ATOM 616 N N . PHE A 1 81 ? -7.925 -0.513 13.207 1.00 95.44 81 PHE A N 1
ATOM 617 C CA . PHE A 1 81 ? -7.765 -1.385 12.037 1.00 95.44 81 PHE A CA 1
ATOM 618 C C . PHE A 1 81 ? -8.375 -0.814 10.753 1.00 95.44 81 PHE A C 1
ATOM 620 O O . PHE A 1 81 ? -7.829 -1.040 9.677 1.00 95.44 81 PHE A O 1
ATOM 627 N N . LEU A 1 82 ? -9.471 -0.060 10.848 1.00 95.94 82 LEU A N 1
ATOM 628 C CA . LEU A 1 82 ? -10.188 0.456 9.679 1.00 95.94 82 LEU A CA 1
ATOM 629 C C . LEU A 1 82 ? -9.649 1.806 9.191 1.00 95.94 82 LEU A C 1
ATOM 631 O O . LEU A 1 82 ? -9.662 2.063 7.987 1.00 95.94 82 LEU A O 1
ATOM 635 N N . SER A 1 83 ? -9.143 2.661 10.087 1.00 95.19 83 SER A N 1
ATOM 636 C CA . SER A 1 83 ? -8.659 3.997 9.701 1.00 95.19 83 SER A CA 1
ATOM 637 C C . SER A 1 83 ? -7.531 3.990 8.657 1.00 95.19 83 SER A C 1
ATOM 639 O O . SER A 1 83 ? -7.605 4.827 7.755 1.00 95.19 83 SER A O 1
ATOM 641 N N . PRO A 1 84 ? -6.547 3.059 8.664 1.00 93.75 84 PRO A N 1
ATOM 642 C CA . PRO A 1 84 ? -5.558 2.984 7.590 1.00 93.75 84 PRO A CA 1
ATOM 643 C C . PRO A 1 84 ? -6.186 2.673 6.232 1.00 93.75 84 PRO A C 1
ATOM 645 O O . PRO A 1 84 ? -5.816 3.287 5.240 1.00 93.75 84 PRO A O 1
ATOM 648 N N . THR A 1 85 ? -7.150 1.751 6.177 1.00 93.38 85 THR A N 1
ATOM 649 C CA . THR A 1 85 ? -7.828 1.358 4.932 1.00 93.38 85 THR A CA 1
ATOM 650 C C . THR A 1 85 ? -8.634 2.514 4.349 1.00 93.38 85 THR A C 1
ATOM 652 O O . THR A 1 85 ? -8.549 2.781 3.150 1.00 93.38 85 THR A O 1
ATOM 655 N N . VAL A 1 86 ? -9.377 3.232 5.196 1.00 94.38 86 VAL A N 1
ATOM 656 C CA . VAL A 1 86 ? -10.153 4.411 4.781 1.00 94.38 86 VAL A CA 1
ATOM 657 C C . VAL A 1 86 ? -9.224 5.511 4.270 1.00 94.38 86 VAL A C 1
ATOM 659 O O . VAL A 1 86 ? -9.454 6.055 3.193 1.00 94.38 86 VAL A O 1
ATOM 662 N N . TYR A 1 87 ? -8.139 5.794 4.996 1.00 94.56 87 TYR A N 1
ATOM 663 C CA . TYR A 1 87 ? -7.156 6.790 4.577 1.00 94.56 87 TYR A CA 1
ATOM 664 C C . TYR A 1 87 ? -6.479 6.408 3.255 1.00 94.56 87 TYR A C 1
ATOM 666 O O . TYR A 1 87 ? -6.461 7.210 2.325 1.00 94.56 87 TYR A O 1
ATOM 674 N N . ASN A 1 88 ? -5.996 5.166 3.139 1.00 92.94 88 ASN A N 1
ATOM 675 C CA . ASN A 1 88 ? -5.371 4.647 1.922 1.00 92.94 88 ASN A CA 1
ATOM 676 C C . ASN A 1 88 ? -6.306 4.744 0.714 1.00 92.94 88 ASN A C 1
ATOM 678 O O . ASN A 1 88 ? -5.861 5.122 -0.365 1.00 92.94 88 ASN A O 1
ATOM 682 N N . SER A 1 89 ? -7.599 4.462 0.895 1.00 92.19 89 SER A N 1
ATOM 683 C CA . SER A 1 89 ? -8.596 4.602 -0.174 1.00 92.19 89 SER A CA 1
ATOM 684 C C . SER A 1 89 ? -8.706 6.052 -0.659 1.00 92.19 89 SER A C 1
ATOM 686 O O . SER A 1 89 ? -8.794 6.284 -1.860 1.00 92.19 89 SER A O 1
ATOM 688 N N . GLY A 1 90 ? -8.626 7.027 0.255 1.00 92.94 90 GLY A N 1
ATOM 689 C CA . GLY A 1 90 ? -8.659 8.456 -0.075 1.00 92.94 90 GLY A CA 1
ATOM 690 C C . GLY A 1 90 ? -7.432 8.952 -0.844 1.00 92.94 90 GLY A C 1
ATOM 691 O O . GLY A 1 90 ? -7.572 9.802 -1.713 1.00 92.94 90 GLY A O 1
ATOM 692 N N . ILE A 1 91 ? -6.247 8.393 -0.577 1.00 94.62 91 ILE A N 1
ATOM 693 C CA . ILE A 1 91 ? -4.989 8.798 -1.237 1.00 94.62 91 ILE A CA 1
ATOM 694 C C . ILE A 1 91 ? -4.603 7.912 -2.432 1.00 94.62 91 ILE A C 1
ATOM 696 O O . ILE A 1 91 ? -3.576 8.147 -3.063 1.00 94.62 91 ILE A O 1
ATOM 700 N N . THR A 1 92 ? -5.376 6.864 -2.741 1.00 93.00 92 THR A N 1
ATOM 701 C CA . THR A 1 92 ? -5.026 5.906 -3.808 1.00 93.00 92 THR A CA 1
ATOM 702 C C . THR A 1 92 ? -4.941 6.591 -5.171 1.00 93.00 92 THR A C 1
ATOM 704 O O . THR A 1 92 ? -4.007 6.326 -5.921 1.00 93.00 92 THR A O 1
ATOM 707 N N . SER A 1 93 ? -5.865 7.507 -5.476 1.00 93.19 93 SER A N 1
ATOM 708 C CA . SER A 1 93 ? -5.822 8.289 -6.720 1.00 93.19 93 SER A CA 1
ATOM 709 C C . SER A 1 93 ? -4.548 9.134 -6.809 1.00 93.19 93 SER A C 1
ATOM 711 O O . SER A 1 93 ? -3.869 9.114 -7.831 1.00 93.19 93 SER A O 1
ATOM 713 N N . ASP A 1 94 ? -4.182 9.822 -5.725 1.00 94.50 94 ASP A N 1
ATOM 714 C CA . ASP A 1 94 ? -2.987 10.672 -5.687 1.00 94.50 94 ASP A CA 1
ATOM 715 C C . ASP A 1 94 ? -1.713 9.844 -5.874 1.00 94.50 94 ASP A C 1
ATOM 717 O O . ASP A 1 94 ? -0.841 10.215 -6.657 1.00 94.50 94 ASP A O 1
ATOM 721 N N . ILE A 1 95 ? -1.623 8.684 -5.211 1.00 94.25 95 ILE A N 1
ATOM 722 C CA . ILE A 1 95 ? -0.518 7.737 -5.406 1.00 94.25 95 ILE A CA 1
ATOM 723 C C . ILE A 1 95 ? -0.460 7.284 -6.864 1.00 94.25 95 ILE A C 1
ATOM 725 O O . ILE A 1 95 ? 0.618 7.286 -7.452 1.00 94.25 95 ILE A O 1
ATOM 729 N N . ASN A 1 96 ? -1.595 6.912 -7.455 1.00 93.81 96 ASN A N 1
ATOM 730 C CA . ASN A 1 96 ? -1.625 6.423 -8.825 1.00 93.81 96 ASN A CA 1
ATOM 731 C C . ASN A 1 96 ? -1.184 7.509 -9.821 1.00 93.81 96 ASN A C 1
ATOM 733 O O . ASN A 1 96 ? -0.402 7.217 -10.718 1.00 93.81 96 ASN A O 1
ATOM 737 N N . GLN A 1 97 ? -1.557 8.777 -9.628 1.00 94.75 97 GLN A N 1
ATOM 738 C CA . GLN A 1 97 ? -1.028 9.879 -10.447 1.00 94.75 97 GLN A CA 1
ATOM 739 C C . GLN A 1 97 ? 0.505 9.986 -10.367 1.00 94.75 97 GLN A C 1
ATOM 741 O O . GLN A 1 97 ? 1.177 10.237 -11.369 1.00 94.75 97 GLN A O 1
ATOM 746 N N . GLN A 1 98 ? 1.090 9.736 -9.191 1.00 95.38 98 GLN A N 1
ATOM 747 C CA . GLN A 1 98 ? 2.548 9.692 -9.036 1.00 95.38 98 GLN A CA 1
ATOM 748 C C . GLN A 1 98 ? 3.195 8.457 -9.683 1.00 95.38 98 GLN A C 1
ATOM 750 O O . GLN A 1 98 ? 4.410 8.439 -9.861 1.00 95.38 98 GLN A O 1
ATOM 755 N N . LEU A 1 99 ? 2.422 7.435 -10.054 1.00 95.25 99 LEU A N 1
ATOM 756 C CA . LEU A 1 99 ? 2.906 6.239 -10.749 1.00 95.25 99 LEU A CA 1
ATOM 757 C C . LEU A 1 99 ? 2.830 6.359 -12.277 1.00 95.25 99 LEU A C 1
ATOM 759 O O . LEU A 1 99 ? 3.237 5.433 -12.973 1.00 95.25 99 LEU A O 1
ATOM 763 N N . ASP A 1 100 ? 2.329 7.475 -12.810 1.00 94.75 100 ASP A N 1
ATOM 764 C CA . ASP A 1 100 ? 2.204 7.682 -14.254 1.00 94.75 100 ASP A CA 1
ATOM 765 C C . ASP A 1 100 ? 3.557 7.526 -14.974 1.00 94.75 100 ASP A C 1
ATO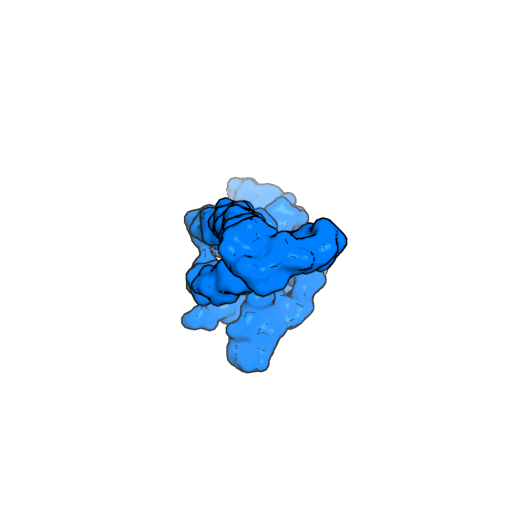M 767 O O . ASP A 1 100 ? 4.561 8.144 -14.583 1.00 94.75 100 ASP A O 1
ATOM 771 N N . GLY A 1 101 ? 3.571 6.672 -16.003 1.00 93.56 101 GLY A N 1
ATOM 772 C CA . GLY A 1 101 ? 4.761 6.251 -16.746 1.00 93.56 101 GLY A CA 1
ATOM 773 C C . GLY A 1 101 ? 5.513 5.045 -16.165 1.00 93.56 101 GLY A C 1
ATOM 774 O O . GLY A 1 101 ? 6.479 4.593 -16.779 1.00 93.56 101 GLY A O 1
ATOM 775 N N . ALA A 1 102 ? 5.103 4.500 -15.015 1.00 95.69 102 ALA A N 1
ATOM 776 C CA . ALA A 1 102 ? 5.750 3.327 -14.428 1.00 95.69 102 ALA A CA 1
ATOM 777 C C . ALA A 1 102 ? 5.430 2.033 -15.212 1.00 95.69 102 ALA A C 1
ATOM 779 O O . ALA A 1 102 ? 4.294 1.841 -15.649 1.00 95.69 102 ALA A O 1
ATOM 780 N N . PRO A 1 103 ? 6.391 1.105 -15.360 1.00 96.38 103 PRO A N 1
ATOM 781 C CA . PRO A 1 103 ? 6.146 -0.214 -15.926 1.00 96.38 103 PRO A CA 1
ATOM 782 C C . PRO A 1 103 ? 5.257 -1.069 -15.016 1.00 96.38 103 PRO A C 1
ATOM 784 O O . PRO A 1 103 ? 5.316 -0.976 -13.786 1.00 96.38 103 PRO A O 1
ATOM 787 N N . LEU A 1 104 ? 4.434 -1.902 -15.645 1.00 96.44 104 LEU A N 1
ATOM 788 C CA . LEU A 1 104 ? 3.443 -2.770 -15.022 1.00 96.44 104 LEU A CA 1
ATOM 789 C C . LEU A 1 104 ? 3.746 -4.242 -15.284 1.00 96.44 104 LEU A C 1
ATOM 791 O O . LEU A 1 104 ? 4.182 -4.599 -16.379 1.00 96.44 104 LEU A O 1
ATOM 795 N N . TRP A 1 105 ? 3.426 -5.080 -14.301 1.00 96.62 105 TRP A N 1
ATOM 796 C CA . TRP A 1 105 ? 3.482 -6.538 -14.393 1.00 96.62 105 TRP A CA 1
ATOM 797 C C . TRP A 1 105 ? 2.178 -7.171 -13.914 1.00 96.62 105 TRP A C 1
ATOM 799 O O . TRP A 1 105 ? 1.591 -6.698 -12.940 1.00 96.62 105 TRP A O 1
ATOM 809 N N . GLU A 1 106 ? 1.716 -8.241 -14.557 1.00 95.25 106 GLU A N 1
ATOM 810 C CA . GLU A 1 106 ? 0.511 -8.963 -14.119 1.00 95.25 106 GLU A CA 1
ATOM 811 C C . GLU A 1 106 ? 0.729 -9.631 -12.747 1.00 95.25 106 GLU A C 1
ATOM 813 O O . GLU A 1 106 ? -0.148 -9.576 -11.880 1.00 95.25 106 GLU A O 1
ATOM 818 N N . ASN A 1 107 ? 1.926 -10.176 -12.486 1.00 94.06 107 ASN A N 1
ATOM 819 C CA . ASN A 1 107 ? 2.262 -10.779 -11.195 1.00 94.06 107 ASN A CA 1
ATOM 820 C C . ASN A 1 107 ? 3.170 -9.884 -10.351 1.00 94.06 107 ASN A C 1
ATOM 822 O O . ASN A 1 107 ? 4.202 -9.387 -10.800 1.00 94.06 107 ASN A O 1
ATOM 826 N N . LYS A 1 108 ? 2.861 -9.798 -9.054 1.00 93.88 108 LYS A N 1
ATOM 827 C CA . LYS A 1 108 ? 3.681 -9.072 -8.076 1.00 93.88 108 LYS A CA 1
ATOM 828 C C . LYS A 1 108 ? 5.131 -9.564 -8.008 1.00 93.88 108 LYS A C 1
ATOM 830 O O . LYS A 1 108 ? 6.028 -8.761 -7.790 1.00 93.88 108 LYS A O 1
ATOM 835 N N . PHE A 1 109 ? 5.353 -10.870 -8.155 1.00 92.50 109 PHE A N 1
ATOM 836 C CA . PHE A 1 109 ? 6.680 -11.486 -8.027 1.00 92.50 109 PHE A CA 1
ATOM 837 C C . PHE A 1 109 ? 7.605 -11.199 -9.216 1.00 92.50 109 PHE A C 1
ATOM 839 O O . PHE A 1 109 ? 8.822 -11.340 -9.095 1.00 92.50 109 PHE A O 1
ATOM 846 N N . ASP A 1 110 ? 7.042 -10.766 -10.344 1.00 93.06 110 ASP A N 1
ATOM 847 C CA . ASP A 1 110 ? 7.822 -10.446 -11.537 1.00 93.06 110 ASP A CA 1
ATOM 848 C C . ASP A 1 110 ? 8.410 -9.031 -11.471 1.00 93.06 110 ASP A C 1
ATOM 850 O O . ASP A 1 110 ? 9.481 -8.789 -12.042 1.00 93.06 110 ASP A O 1
ATOM 854 N N . VAL A 1 111 ? 7.769 -8.147 -10.694 1.00 94.81 111 VAL A N 1
ATOM 855 C CA . VAL A 1 111 ? 8.150 -6.747 -10.487 1.00 94.81 111 VAL A CA 1
ATOM 856 C C . VAL A 1 111 ? 9.571 -6.653 -9.907 1.00 94.81 111 VAL A C 1
ATOM 858 O O . VAL A 1 111 ? 9.802 -7.075 -8.772 1.00 94.81 111 VAL A O 1
ATOM 861 N N . PRO A 1 112 ? 10.539 -6.088 -10.648 1.00 93.19 112 PRO A N 1
ATOM 862 C CA . PRO A 1 112 ? 11.873 -5.838 -10.128 1.00 93.19 112 PRO A CA 1
ATOM 863 C C . PRO A 1 112 ? 11.900 -4.612 -9.208 1.00 93.19 112 PRO A C 1
ATOM 865 O O . PRO A 1 112 ? 11.114 -3.680 -9.354 1.00 93.19 112 PRO A O 1
ATOM 868 N N . GLU A 1 113 ? 12.879 -4.574 -8.309 1.00 92.50 113 GLU A N 1
ATOM 869 C CA . GLU A 1 113 ? 13.218 -3.379 -7.535 1.00 92.50 113 GLU A CA 1
ATOM 870 C C . GLU A 1 113 ? 14.488 -2.776 -8.138 1.00 92.50 113 GLU A C 1
ATOM 872 O O . GLU A 1 113 ? 15.539 -3.417 -8.119 1.00 92.50 113 GLU A O 1
ATOM 877 N N . LEU A 1 114 ? 14.388 -1.579 -8.728 1.00 90.56 114 LEU A N 1
ATOM 878 C CA . LEU A 1 114 ? 15.475 -0.976 -9.515 1.00 90.56 114 LEU A CA 1
ATOM 879 C C . LEU A 1 114 ? 16.754 -0.775 -8.683 1.00 90.56 114 LEU A C 1
ATOM 881 O O . LEU A 1 114 ? 17.853 -0.929 -9.200 1.00 90.56 114 LEU A O 1
ATOM 885 N N . ASP A 1 115 ? 16.602 -0.490 -7.390 1.00 90.00 115 ASP A N 1
ATOM 886 C CA . ASP A 1 115 ? 17.676 -0.318 -6.407 1.00 90.00 115 ASP A CA 1
ATOM 887 C C . ASP A 1 115 ? 18.347 -1.633 -5.977 1.00 90.00 115 ASP A C 1
ATOM 889 O O . ASP A 1 115 ? 19.419 -1.6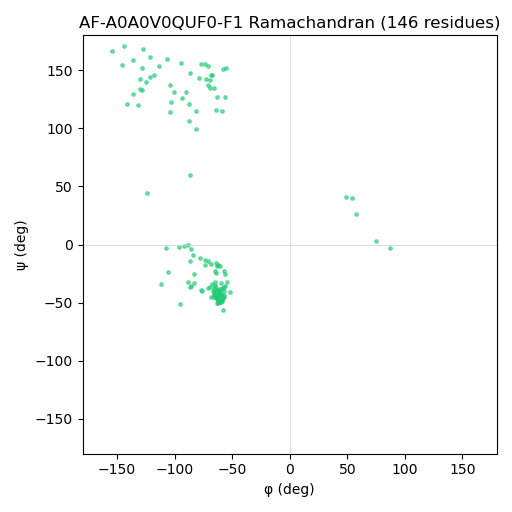08 -5.375 1.00 90.00 115 ASP A O 1
ATOM 893 N N . LYS A 1 116 ? 17.744 -2.782 -6.300 1.00 91.69 116 LYS A N 1
ATOM 894 C CA . LYS A 1 116 ? 18.289 -4.118 -6.015 1.00 91.69 116 LYS A CA 1
ATOM 895 C C . LYS A 1 116 ? 18.790 -4.840 -7.261 1.00 91.69 116 LYS A C 1
ATOM 897 O O . LYS A 1 116 ? 19.289 -5.961 -7.152 1.00 91.69 116 LYS A O 1
ATOM 902 N N . LEU A 1 117 ? 18.630 -4.246 -8.443 1.00 90.75 117 LEU A N 1
ATOM 903 C CA . LEU A 1 117 ? 19.144 -4.835 -9.669 1.00 90.75 117 LEU A CA 1
ATOM 904 C C . LEU A 1 117 ? 20.666 -4.741 -9.700 1.00 90.75 117 LEU A C 1
ATOM 906 O O . LEU A 1 117 ? 21.258 -3.712 -9.375 1.00 90.75 117 LEU A O 1
ATOM 910 N N . TYR A 1 118 ? 21.293 -5.829 -10.136 1.00 91.44 118 TYR A N 1
ATOM 911 C CA . TYR A 1 118 ? 22.704 -5.800 -10.470 1.00 91.44 118 TYR A CA 1
ATOM 912 C C . TYR A 1 118 ? 22.922 -4.897 -11.687 1.00 91.44 118 TYR A C 1
ATOM 914 O O . TYR A 1 118 ? 22.207 -4.995 -12.686 1.00 91.44 118 TYR A O 1
ATOM 922 N N . PHE A 1 119 ? 23.935 -4.045 -11.597 1.00 93.00 119 PHE A N 1
ATOM 923 C CA . PHE A 1 119 ? 24.438 -3.243 -12.700 1.00 93.00 119 PHE A CA 1
ATOM 924 C C . PHE A 1 119 ? 25.965 -3.292 -12.684 1.00 93.00 119 PHE A C 1
ATOM 926 O O . PHE A 1 119 ? 26.583 -3.578 -11.656 1.00 93.00 119 PHE A O 1
ATOM 933 N N . PHE A 1 120 ? 26.567 -2.994 -13.827 1.00 93.75 120 PHE A N 1
ATOM 934 C CA . PHE A 1 120 ? 28.009 -2.812 -13.955 1.00 93.75 120 PHE A CA 1
ATOM 935 C C . PHE A 1 120 ? 28.295 -1.413 -14.496 1.00 93.75 120 PHE A C 1
ATOM 937 O O . PHE A 1 120 ? 27.399 -0.747 -15.020 1.00 93.75 120 PHE A O 1
ATOM 944 N N . LEU A 1 121 ? 29.528 -0.948 -14.321 1.00 95.38 121 LEU A N 1
ATOM 945 C CA . LEU A 1 121 ? 29.997 0.270 -14.967 1.00 95.38 121 LEU A CA 1
ATOM 946 C C . LEU A 1 121 ? 30.546 -0.129 -16.330 1.00 95.38 121 LEU A C 1
ATOM 948 O O . LEU A 1 121 ? 31.413 -0.992 -16.414 1.00 95.38 121 LEU A O 1
ATOM 952 N N . ASP A 1 122 ? 29.973 0.445 -17.375 1.00 94.50 122 ASP A N 1
ATOM 953 C CA . ASP A 1 122 ? 30.266 0.069 -18.749 1.00 94.50 122 ASP A CA 1
ATOM 954 C C . ASP A 1 122 ? 31.460 0.867 -19.280 1.00 94.50 122 ASP A C 1
ATOM 956 O O . ASP A 1 122 ? 31.343 2.071 -19.534 1.00 94.50 122 ASP A O 1
ATOM 960 N N . ASP A 1 123 ? 32.608 0.200 -19.406 1.00 94.06 123 ASP A N 1
ATOM 961 C CA . ASP A 1 123 ? 33.873 0.782 -19.868 1.00 94.06 123 ASP A CA 1
ATOM 962 C C . ASP A 1 123 ? 33.725 1.440 -21.254 1.00 94.06 123 ASP A C 1
ATOM 964 O O . ASP A 1 123 ? 34.269 2.522 -21.485 1.00 94.06 123 ASP A O 1
ATOM 968 N N . ASP A 1 124 ? 32.901 0.858 -22.134 1.00 94.69 124 ASP A N 1
ATOM 969 C CA . ASP A 1 124 ? 32.649 1.357 -23.493 1.00 94.69 124 ASP A CA 1
ATOM 970 C C . ASP A 1 124 ? 31.680 2.555 -23.519 1.00 94.69 124 ASP A C 1
ATOM 972 O O . ASP A 1 124 ? 31.538 3.246 -24.531 1.00 94.69 124 ASP A O 1
ATOM 976 N N . ASN A 1 125 ? 31.018 2.845 -22.394 1.00 92.38 125 ASN A N 1
ATOM 977 C CA . ASN A 1 125 ? 30.058 3.937 -22.243 1.00 92.38 125 ASN A CA 1
ATOM 978 C C . ASN A 1 125 ? 30.446 4.885 -21.098 1.00 92.38 125 ASN A C 1
ATOM 980 O O . ASN A 1 125 ? 29.602 5.311 -20.302 1.00 92.38 125 ASN A O 1
ATOM 984 N N . ASN A 1 126 ? 31.731 5.246 -21.024 1.00 95.19 126 ASN A N 1
ATOM 985 C CA . ASN A 1 126 ? 32.282 6.182 -20.037 1.00 95.19 126 ASN A CA 1
ATOM 986 C C . ASN A 1 126 ? 31.963 5.787 -18.582 1.00 95.19 126 ASN A C 1
ATOM 988 O O . ASN A 1 126 ? 31.618 6.650 -17.770 1.00 95.19 126 ASN A O 1
ATOM 992 N N . TYR A 1 127 ? 32.031 4.494 -18.261 1.00 94.38 127 TYR A N 1
ATOM 993 C CA . TYR A 1 127 ? 31.741 3.941 -16.934 1.00 94.38 127 TYR A CA 1
ATOM 994 C C . TYR A 1 127 ? 30.333 4.266 -16.419 1.00 94.38 127 TYR A C 1
ATOM 996 O O . TYR A 1 127 ? 30.100 4.324 -15.209 1.00 94.38 127 TYR A O 1
ATOM 1004 N N . LYS A 1 128 ? 29.365 4.503 -17.312 1.00 95.62 128 LYS A N 1
ATOM 1005 C CA . LYS A 1 128 ? 27.973 4.702 -16.897 1.00 95.62 128 LYS A CA 1
ATOM 1006 C C . LYS A 1 128 ? 27.386 3.395 -16.361 1.00 95.62 128 LYS A C 1
ATOM 1008 O O . LYS A 1 128 ? 27.707 2.326 -16.881 1.00 95.62 128 LYS A O 1
ATOM 1013 N N . PRO A 1 129 ? 26.494 3.465 -15.356 1.00 93.94 129 PRO A N 1
ATOM 1014 C CA . PRO A 1 129 ? 25.799 2.285 -14.870 1.00 93.94 129 PRO A CA 1
ATOM 1015 C C . PRO A 1 129 ? 24.921 1.704 -15.980 1.00 93.94 129 PRO A C 1
ATOM 1017 O O . PRO A 1 129 ? 24.100 2.408 -16.573 1.00 93.94 129 PRO A O 1
ATOM 1020 N N . ASN A 1 130 ? 25.091 0.414 -16.245 1.00 91.44 130 ASN A N 1
ATOM 1021 C CA . ASN A 1 130 ? 24.375 -0.310 -17.281 1.00 91.44 130 ASN A CA 1
ATOM 1022 C C . ASN A 1 130 ? 23.774 -1.604 -16.705 1.00 91.44 130 ASN A C 1
ATOM 1024 O O . ASN A 1 130 ? 24.426 -2.353 -15.975 1.00 91.44 130 ASN A O 1
ATOM 1028 N N . LEU A 1 131 ? 22.502 -1.853 -17.023 1.00 90.88 131 LEU A N 1
ATOM 1029 C CA . LEU A 1 131 ? 21.762 -3.052 -16.607 1.00 90.88 131 LEU A CA 1
ATOM 1030 C C . LEU A 1 131 ? 21.965 -4.230 -17.571 1.00 90.88 131 LEU A C 1
ATOM 1032 O O . LEU A 1 131 ? 21.635 -5.364 -17.234 1.00 90.88 131 LEU A O 1
ATOM 1036 N N . TRP A 1 132 ? 22.508 -3.982 -18.763 1.00 89.69 132 TRP A N 1
ATOM 1037 C CA . TRP A 1 132 ? 22.737 -4.986 -19.803 1.00 89.69 132 TRP A CA 1
ATOM 1038 C C . TRP A 1 132 ? 24.084 -5.686 -19.605 1.00 89.69 132 TRP A C 1
ATOM 1040 O O . TRP A 1 132 ? 24.980 -5.592 -20.437 1.00 89.69 132 TRP A O 1
ATOM 1050 N N . TYR A 1 133 ? 24.256 -6.339 -18.455 1.00 87.88 133 TYR A N 1
ATOM 1051 C CA . TYR A 1 133 ? 25.499 -7.037 -18.127 1.00 87.88 133 TYR A CA 1
ATOM 1052 C C . TYR A 1 133 ? 25.676 -8.309 -18.966 1.00 87.88 133 TYR A C 1
ATOM 1054 O O . TYR A 1 133 ? 24.709 -8.947 -19.370 1.00 87.88 133 TYR A O 1
ATOM 1062 N N . HIS A 1 134 ? 26.926 -8.728 -19.172 1.00 84.62 134 HIS A N 1
ATOM 1063 C CA . HIS A 1 134 ? 27.303 -9.857 -20.038 1.00 84.62 134 HIS A CA 1
ATOM 1064 C C . HIS A 1 134 ? 26.649 -11.208 -19.682 1.00 84.62 134 HIS A C 1
ATOM 1066 O O . HIS A 1 134 ? 26.545 -12.091 -20.526 1.00 84.62 134 HIS A O 1
ATOM 1072 N N . GLY A 1 135 ? 26.203 -11.381 -18.435 1.00 84.69 135 GLY A N 1
ATOM 1073 C CA . GLY A 1 135 ? 25.472 -12.568 -17.976 1.00 84.69 135 GLY A CA 1
ATOM 1074 C C . GLY A 1 135 ? 23.951 -12.497 -18.168 1.00 84.69 135 GLY A C 1
ATOM 1075 O O . GLY A 1 135 ? 23.246 -13.427 -17.773 1.00 84.69 135 GLY A O 1
ATOM 1076 N N . LEU A 1 136 ? 23.418 -11.401 -18.715 1.00 86.12 136 LEU A N 1
ATOM 1077 C CA . LEU A 1 136 ? 21.988 -11.221 -18.934 1.00 86.12 136 LEU A CA 1
ATOM 1078 C C . LEU A 1 136 ? 21.564 -11.934 -20.223 1.00 86.12 136 LEU A C 1
ATOM 1080 O O . LEU A 1 136 ? 21.711 -11.405 -21.319 1.00 86.12 136 LEU A O 1
ATOM 1084 N N . ALA A 1 137 ? 21.000 -13.133 -20.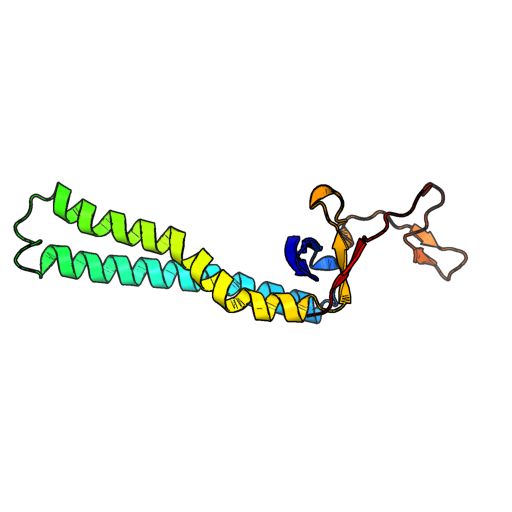087 1.00 81.38 137 ALA A N 1
ATOM 1085 C CA . ALA A 1 137 ? 20.513 -13.894 -21.237 1.00 81.38 137 ALA A CA 1
ATOM 1086 C C . ALA A 1 137 ? 19.169 -13.370 -21.778 1.00 81.38 137 ALA A C 1
ATOM 1088 O O . ALA A 1 137 ? 18.951 -13.341 -22.987 1.00 81.38 137 ALA A O 1
ATOM 1089 N N . VAL A 1 138 ? 18.254 -12.962 -20.889 1.00 83.00 138 VAL A N 1
ATOM 1090 C CA . VAL A 1 138 ? 16.922 -12.458 -21.256 1.00 83.00 138 VAL A CA 1
ATOM 1091 C C . VAL A 1 138 ? 16.554 -11.289 -20.338 1.00 83.00 138 VAL A C 1
ATOM 1093 O O . VAL A 1 138 ? 16.494 -11.478 -19.120 1.00 83.00 138 VAL A O 1
ATOM 1096 N N . PRO A 1 139 ? 16.286 -10.085 -20.875 1.00 81.00 139 PRO A N 1
ATOM 1097 C CA . PRO A 1 139 ? 15.844 -8.961 -20.062 1.00 81.00 139 PRO A CA 1
ATOM 1098 C C . PRO A 1 139 ? 14.425 -9.204 -19.538 1.00 81.00 139 PRO A C 1
ATOM 1100 O O . PRO A 1 139 ? 13.553 -9.692 -20.264 1.00 81.00 139 PRO A O 1
ATOM 1103 N N . LYS A 1 140 ? 14.168 -8.808 -18.287 1.00 82.38 140 LYS A N 1
ATOM 1104 C CA . LYS A 1 140 ? 12.804 -8.780 -17.748 1.00 82.38 140 LYS A CA 1
ATOM 1105 C C . LYS A 1 140 ? 11.978 -7.755 -18.524 1.00 82.38 140 LYS A C 1
ATOM 1107 O O . LYS A 1 140 ? 12.270 -6.561 -18.482 1.00 82.38 140 LYS A O 1
ATOM 1112 N N . LYS A 1 141 ? 10.949 -8.226 -19.224 1.00 88.38 141 LYS A N 1
ATOM 1113 C CA . LYS A 1 141 ? 9.983 -7.366 -19.911 1.00 88.38 141 LYS A CA 1
ATOM 1114 C C . LYS A 1 141 ? 8.867 -6.970 -18.950 1.00 88.38 141 LYS A C 1
ATOM 1116 O O . LYS A 1 141 ? 8.541 -7.723 -18.036 1.00 88.38 141 LYS A O 1
ATOM 1121 N N . TYR A 1 142 ? 8.337 -5.773 -19.147 1.00 92.81 142 TYR A N 1
ATOM 1122 C CA . TYR A 1 142 ? 7.100 -5.320 -18.521 1.00 92.81 142 TYR A CA 1
ATOM 1123 C C . TYR A 1 142 ? 5.929 -5.585 -19.473 1.00 92.81 142 TYR A C 1
ATOM 1125 O O . TYR A 1 142 ? 6.127 -5.666 -20.687 1.00 92.81 142 TYR A O 1
ATOM 1133 N N . ASP A 1 143 ? 4.723 -5.695 -18.925 1.00 93.06 143 ASP A N 1
ATOM 1134 C CA . ASP A 1 143 ? 3.511 -6.016 -19.684 1.00 93.06 143 ASP A CA 1
ATOM 1135 C C . ASP A 1 143 ? 2.860 -4.760 -20.280 1.00 93.06 143 ASP A C 1
ATOM 1137 O O . ASP A 1 143 ? 2.347 -4.778 -21.399 1.00 93.06 143 ASP A O 1
ATOM 1141 N N . ALA A 1 144 ? 2.901 -3.643 -19.549 1.00 93.75 144 ALA A N 1
ATOM 1142 C CA . ALA A 1 144 ? 2.383 -2.352 -19.996 1.00 93.75 144 ALA A CA 1
ATOM 1143 C C . ALA A 1 144 ? 3.094 -1.180 -19.301 1.00 93.75 144 ALA A C 1
ATOM 1145 O O . ALA A 1 144 ? 3.787 -1.360 -18.302 1.00 93.75 144 ALA A O 1
ATOM 1146 N N . LEU A 1 145 ? 2.904 0.032 -19.823 1.00 94.88 145 LEU A N 1
ATOM 1147 C CA . LEU A 1 145 ? 3.244 1.271 -19.125 1.00 94.88 145 LEU A CA 1
ATOM 1148 C C . LEU A 1 145 ? 1.970 1.863 -18.538 1.00 94.88 145 LEU A C 1
ATOM 1150 O O . LEU A 1 145 ? 0.955 1.973 -19.230 1.00 94.88 145 LEU A O 1
ATOM 1154 N N . TYR A 1 146 ? 2.025 2.224 -17.262 1.00 95.00 146 TYR A N 1
ATOM 1155 C CA . TYR A 1 146 ? 0.888 2.798 -16.576 1.00 95.00 146 TYR A CA 1
ATOM 1156 C C . TYR A 1 146 ? 0.583 4.189 -17.110 1.00 95.00 146 TYR A C 1
ATOM 1158 O O . TYR A 1 146 ? 1.484 5.018 -17.259 1.00 95.00 146 TYR A O 1
ATOM 1166 N N . LYS A 1 147 ? -0.706 4.423 -17.348 1.00 92.44 147 LYS A N 1
ATOM 1167 C CA . LYS A 1 147 ? -1.263 5.736 -17.624 1.00 92.44 147 LYS A CA 1
ATOM 1168 C C . LYS A 1 147 ? -2.496 5.935 -16.754 1.00 92.44 147 LYS A C 1
ATOM 1170 O O . LYS A 1 147 ? -3.424 5.127 -16.844 1.00 92.44 147 LYS A O 1
ATOM 1175 N N . HIS A 1 148 ? -2.461 6.956 -15.903 1.00 84.31 148 HIS A N 1
ATOM 1176 C CA . HIS A 1 148 ? -3.600 7.335 -15.066 1.00 84.31 148 HIS A CA 1
ATOM 1177 C C . HIS A 1 148 ? -4.690 8.040 -15.886 1.00 84.31 148 HIS A C 1
ATOM 1179 O O . HIS A 1 148 ? -4.346 8.790 -16.828 1.00 84.31 148 HIS A O 1
#

Foldseek 3Di:
DDKDWDADPNAIWIEDLQQFDPVLSVVLVVLLVVLVVQLVVQLVVLLVVLLCCCCPVPVNVPDPPVSSVCSRVVSSVVSNVCRSVVSCVVCVVVNLVSQAFTFIANDPVLHDNPVPQDWFQDPVVVRDTDNPDPPCPDDRDGPDTDHD

Sequence (148 aa):
MSYHQVTFNGKTYWTHSSFVANEKQTAIQQLQKGVKPVQNGATAMTLIGSLFVANKVGLVSRLPLVHRTAAVLVPTLLARFLSPTVYNSGITSDINQQLDGAPLWENKFDVPELDKLYFFLDDDNNYKPNLWYHGLAVPKKYDALYKH

Mean predicted aligned error: 5.33 Å

Organism: Pseudocohnilembus persalinus (NCBI:txid266149)

Solvent-accessible surface area (backbone atoms only — not comparable to full-atom values): 8341 Å² total; per-residue (Å²): 130,53,78,43,79,48,77,55,96,93,39,66,29,21,31,43,42,63,65,39,58,70,68,40,37,49,52,45,50,53,58,60,58,49,40,59,63,50,19,52,50,46,22,50,52,38,38,54,51,26,48,47,43,35,62,68,37,76,78,44,43,72,46,59,68,71,58,30,48,47,58,23,50,54,56,20,51,49,33,46,67,45,39,40,58,56,51,48,62,70,44,45,64,61,45,45,58,48,42,52,67,20,57,24,23,76,47,67,86,72,49,71,56,67,91,74,55,77,63,42,63,32,76,95,57,82,51,39,82,35,73,87,43,96,83,64,87,72,81,89,78,65,78,45,69,40,73,115

pLDDT: mean 93.45, std 3.36, range [80.19, 97.81]

Nearest PDB structures (foldseek):
  6ynz-assembly1_p  TM=9.508E-01  e=1.195E-12  Tetrahymena thermophila